Protein AF-0000000079915649 (afdb_homodimer)

Sequence (140 aa):
MTAKLEPRKGPTKVPLNTRVLASTEARLNWLVNDRQSTVTNVVDVALQEFFDRYRVPPADLDGRIAEQESMTAKLEPRKGPTKVPLNTRVLASTEARLNWLVNDRQSTVTNVVDVALQEFFDRYRVPPADLDGRIAEQES

Solvent-accessible surface area (backbone atoms only — not comparable to full-atom values): 7882 Å² total; per-residue (Å²): 132,78,74,67,73,59,72,70,71,57,77,40,70,35,80,40,80,44,45,30,42,27,20,56,52,33,35,49,51,47,46,22,65,71,70,70,52,43,68,41,56,50,54,44,51,20,45,50,54,41,32,62,72,67,68,52,56,64,36,39,60,82,23,47,62,55,68,72,76,124,129,78,71,69,74,60,75,71,70,57,76,40,70,34,79,42,79,45,47,31,42,29,20,55,52,32,37,49,51,47,47,23,66,71,68,71,54,44,68,39,57,50,53,42,51,22,46,51,54,41,32,61,73,67,67,52,55,62,37,39,60,82,23,47,64,54,69,72,75,124

Organism: NCBI:txid1990687

Nearest PDB structures (foldseek):
  5x3t-assembly1_G  TM=6.948E-01  e=5.398E+00  Mycobacterium tuberculosis H37Rv
  7vp2-assembly1_B  TM=6.568E-01  e=9.592E+00  Arabidopsis thaliana
  5x3t-assembly1_G  TM=6.953E-01  e=5.398E+00  Mycobacterium tuberculosis H37Rv
  7vp2-assembly1_B  TM=6.564E-01  e=9.592E+00  Arabidopsis thaliana

pLDDT: mean 83.12, std 18.18, range [35.91, 96.69]

Radius of gyration: 18.25 Å; Cα contacts (8 Å, |Δi|>4): 203; chains: 2; bounding box: 34×74×40 Å

Structure (mmCIF, N/CA/C/O backbone):
data_AF-0000000079915649-model_v1
#
loop_
_entity.id
_entity.type
_entity.pdbx_description
1 polymer 'CopG family transcriptional regulator'
#
loop_
_atom_site.group_PDB
_atom_site.id
_atom_site.type_symbol
_atom_site.label_atom_id
_atom_site.label_alt_id
_atom_site.label_comp_id
_atom_site.label_asym_id
_atom_site.label_entity_id
_atom_site.label_seq_id
_atom_site.pdbx_PDB_ins_code
_atom_site.Cartn_x
_atom_site.Cartn_y
_atom_site.Cartn_z
_atom_site.occupancy
_atom_site.B_iso_or_equiv
_atom_site.auth_seq_id
_atom_site.auth_comp_id
_atom_site.auth_asym_id
_atom_site.auth_atom_id
_atom_site.pdbx_PDB_model_num
ATOM 1 N N . MET A 1 1 ? 16.984 35.656 18.891 1 37.09 1 MET A N 1
ATOM 2 C CA . MET A 1 1 ? 15.891 34.719 19.125 1 37.09 1 MET A CA 1
ATOM 3 C C . MET A 1 1 ? 16.062 33.469 18.281 1 37.09 1 MET A C 1
ATOM 5 O O . MET A 1 1 ? 16.062 33.531 17.062 1 37.09 1 MET A O 1
ATOM 9 N N . THR A 1 2 ? 17.062 32.688 18.641 1 42.59 2 THR A N 1
ATOM 10 C CA . THR A 1 2 ? 17.469 31.484 17.953 1 42.59 2 THR A CA 1
ATOM 11 C C . THR A 1 2 ? 16.297 30.547 17.75 1 42.59 2 THR A C 1
ATOM 13 O O . THR A 1 2 ? 15.648 30.109 18.719 1 42.59 2 THR A O 1
ATOM 16 N N . ALA A 1 3 ? 15.414 30.938 16.922 1 46.34 3 ALA A N 1
ATOM 17 C CA . ALA A 1 3 ? 14.352 30 16.594 1 46.34 3 ALA A CA 1
ATOM 18 C C . ALA A 1 3 ? 14.859 28.562 16.594 1 46.34 3 ALA A C 1
ATOM 20 O O . ALA A 1 3 ? 15.891 28.266 16 1 46.34 3 ALA A O 1
ATOM 21 N N . LYS A 1 4 ? 14.992 28 17.781 1 45.12 4 LYS A N 1
ATOM 22 C CA . LYS A 1 4 ? 15.281 26.578 17.984 1 45.12 4 LYS A CA 1
ATOM 23 C C . LYS A 1 4 ? 14.727 25.734 16.844 1 45.12 4 LYS A C 1
ATOM 25 O O . LYS A 1 4 ? 13.539 25.812 16.531 1 45.12 4 LYS A O 1
ATOM 30 N N . LEU A 1 5 ? 15.492 25.656 15.875 1 48.84 5 LEU A N 1
ATOM 31 C CA . LEU A 1 5 ? 15.227 24.719 14.797 1 48.84 5 LEU A CA 1
ATOM 32 C C . LEU A 1 5 ? 14.555 23.453 15.344 1 48.84 5 LEU A C 1
ATOM 34 O O . LEU A 1 5 ? 15.141 22.734 16.156 1 48.84 5 LEU A O 1
ATOM 38 N N . GLU A 1 6 ? 13.398 23.672 16.031 1 47.22 6 GLU A N 1
ATOM 39 C CA . GLU A 1 6 ? 12.68 22.469 16.406 1 47.22 6 GLU A CA 1
ATOM 40 C C . GLU A 1 6 ? 13 21.297 15.477 1 47.22 6 GLU A C 1
ATOM 42 O O . GLU A 1 6 ? 13.125 21.484 14.266 1 47.22 6 GLU A O 1
ATOM 47 N N . PRO A 1 7 ? 13.766 20.453 15.953 1 48.59 7 PRO A N 1
ATOM 48 C CA . PRO A 1 7 ? 14.023 19.25 15.148 1 48.59 7 PRO A CA 1
ATOM 49 C C . PRO A 1 7 ? 12.875 18.922 14.203 1 48.59 7 PRO A C 1
ATOM 51 O O . PRO A 1 7 ? 11.719 18.859 14.625 1 48.59 7 PRO A O 1
ATOM 54 N N . ARG A 1 8 ? 12.789 19.641 13.055 1 52.78 8 ARG A N 1
ATOM 55 C CA . ARG A 1 8 ? 11.859 19.219 12.008 1 52.78 8 ARG A CA 1
ATOM 56 C C . ARG A 1 8 ? 11.586 17.734 12.086 1 52.78 8 ARG A C 1
ATOM 58 O O . ARG A 1 8 ? 12.516 16.922 12.039 1 52.78 8 ARG A O 1
ATOM 65 N N . LYS A 1 9 ? 10.844 17.359 13.125 1 56.78 9 LYS A N 1
ATOM 66 C CA . LYS A 1 9 ? 10.508 15.945 13.266 1 56.78 9 LYS A CA 1
ATOM 67 C C . LYS A 1 9 ? 10.383 15.266 11.898 1 56.78 9 LYS A C 1
ATOM 69 O O . LYS A 1 9 ? 9.703 15.773 11.008 1 56.78 9 LYS A O 1
ATOM 74 N N . GLY A 1 10 ? 11.508 14.93 11.438 1 59.19 10 GLY A N 1
ATOM 75 C CA . GLY A 1 10 ? 11.516 14.172 10.195 1 59.19 10 GLY A CA 1
ATOM 76 C C . GLY A 1 10 ? 10.289 13.289 10.023 1 59.19 10 GLY A C 1
ATOM 77 O O . GLY A 1 10 ? 9.406 13.273 10.883 1 59.19 10 GLY A O 1
ATOM 78 N N . PRO A 1 11 ? 10.07 12.906 8.906 1 67.31 11 PRO A N 1
ATOM 79 C CA . PRO A 1 11 ? 8.914 12.047 8.641 1 67.31 11 PRO A CA 1
ATOM 80 C C . PRO A 1 11 ? 8.828 10.867 9.609 1 67.31 11 PRO A C 1
ATOM 82 O O . PRO A 1 11 ? 9.812 10.156 9.805 1 67.31 11 PRO A O 1
ATOM 85 N N . THR A 1 12 ? 7.895 11.008 10.531 1 84.31 12 THR A N 1
ATOM 86 C CA . THR A 1 12 ? 7.617 9.922 11.461 1 84.31 12 THR A CA 1
ATOM 87 C C . THR A 1 12 ? 7.039 8.719 10.734 1 84.31 12 THR A C 1
ATOM 89 O O . THR A 1 12 ? 6.152 8.867 9.891 1 84.31 12 THR A O 1
ATOM 92 N N . LYS A 1 13 ? 7.742 7.613 10.898 1 89.75 13 LYS A N 1
ATOM 93 C CA . LYS A 1 13 ? 7.211 6.379 10.328 1 89.75 13 LYS A CA 1
ATOM 94 C C . LYS A 1 13 ? 6.312 5.66 11.336 1 89.75 13 LYS A C 1
ATOM 96 O O . LYS A 1 13 ? 6.617 5.613 12.523 1 89.75 13 LYS A O 1
ATOM 101 N N . VAL A 1 14 ? 5.156 5.277 10.852 1 93.25 14 VAL A N 1
ATOM 102 C CA . VAL A 1 14 ? 4.188 4.566 11.688 1 93.25 14 VAL A CA 1
ATOM 103 C C . VAL A 1 14 ? 3.984 3.152 11.141 1 93.25 14 VAL A C 1
ATOM 105 O O . VAL A 1 14 ? 4.066 2.926 9.93 1 93.25 14 VAL A O 1
ATOM 108 N N . PRO A 1 15 ? 3.809 2.301 12.133 1 94.56 15 PRO A N 1
ATOM 109 C CA . PRO A 1 15 ? 3.586 0.918 11.695 1 94.56 15 PRO A CA 1
ATOM 110 C C . PRO A 1 15 ? 2.256 0.734 10.969 1 94.56 15 PRO A C 1
ATOM 112 O O . PRO A 1 15 ? 1.237 1.29 11.391 1 94.56 15 PRO A O 1
ATOM 115 N N . LEU A 1 16 ? 2.25 0.08 9.844 1 94.31 16 LEU A N 1
ATOM 116 C CA . LEU A 1 16 ? 1.049 -0.256 9.086 1 94.31 16 LEU A CA 1
ATOM 117 C C . LEU A 1 16 ? 0.794 -1.759 9.109 1 94.31 16 LEU A C 1
ATOM 119 O O . LEU A 1 16 ? 1.536 -2.527 8.492 1 94.31 16 LEU A O 1
ATOM 123 N N . ASN A 1 17 ? -0.19 -2.18 9.898 1 94.44 17 ASN A N 1
ATOM 124 C CA . ASN A 1 17 ? -0.568 -3.584 10.016 1 94.44 17 ASN A CA 1
ATOM 125 C C . ASN A 1 17 ? -1.891 -3.871 9.312 1 94.44 17 ASN A C 1
ATOM 127 O O . ASN A 1 17 ? -2.951 -3.449 9.773 1 94.44 17 ASN A O 1
ATOM 131 N N . THR A 1 18 ? -1.785 -4.48 8.203 1 95.06 18 THR A N 1
ATOM 132 C CA . THR A 1 18 ? -2.977 -4.816 7.434 1 95.06 18 THR A CA 1
ATOM 133 C C . THR A 1 18 ? -2.85 -6.207 6.82 1 95.06 18 THR A C 1
ATOM 135 O O . THR A 1 18 ? -1.997 -7 7.23 1 95.06 18 THR A O 1
ATOM 138 N N . ARG A 1 19 ? -3.895 -6.609 6.023 1 95.06 19 ARG A N 1
ATOM 139 C CA . ARG A 1 19 ? -3.859 -7.875 5.297 1 95.06 19 ARG A CA 1
ATOM 140 C C . ARG A 1 19 ? -4.031 -7.652 3.799 1 95.06 19 ARG A C 1
ATOM 142 O O . ARG A 1 19 ? -4.711 -6.715 3.379 1 95.06 19 ARG A O 1
ATOM 149 N N . VAL A 1 20 ? -3.242 -8.43 3.148 1 94.38 20 VAL A N 1
ATOM 150 C CA . VAL A 1 20 ? -3.34 -8.352 1.694 1 94.38 20 VAL A CA 1
ATOM 151 C C . VAL A 1 20 ? -3.434 -9.758 1.108 1 94.38 20 VAL A C 1
ATOM 153 O O . VAL A 1 20 ? -3.207 -10.75 1.812 1 94.38 20 VAL A O 1
ATOM 156 N N . LEU A 1 21 ? -3.824 -9.828 -0.164 1 93.69 21 LEU A N 1
ATOM 157 C CA . LEU A 1 21 ? -3.859 -11.125 -0.829 1 93.69 21 LEU A CA 1
ATOM 158 C C . LEU A 1 21 ? -2.459 -11.727 -0.932 1 93.69 21 LEU A C 1
ATOM 160 O O . LEU A 1 21 ? -1.478 -10.992 -1.074 1 93.69 21 LEU A O 1
ATOM 164 N N . ALA A 1 22 ? -2.41 -13.055 -0.822 1 93 22 ALA A N 1
ATOM 165 C CA . ALA A 1 22 ? -1.131 -13.75 -0.953 1 93 22 ALA A CA 1
ATOM 166 C C . ALA A 1 22 ? -0.461 -13.414 -2.283 1 93 22 ALA A C 1
ATOM 168 O O . ALA A 1 22 ? 0.764 -13.281 -2.352 1 93 22 ALA A O 1
ATOM 169 N N . SER A 1 23 ? -1.269 -13.25 -3.268 1 91.94 23 SER A N 1
ATOM 170 C CA . SER A 1 23 ? -0.766 -12.906 -4.594 1 91.94 23 SER A CA 1
ATOM 171 C C . SER A 1 23 ? -0.128 -11.523 -4.605 1 91.94 23 SER A C 1
ATOM 173 O O . SER A 1 23 ? 0.899 -11.312 -5.25 1 91.94 23 SER A O 1
ATOM 175 N N . THR A 1 24 ? -0.755 -10.578 -3.857 1 94.44 24 THR A N 1
ATOM 176 C CA . THR A 1 24 ? -0.248 -9.211 -3.779 1 94.44 24 THR A CA 1
ATOM 177 C C . THR A 1 24 ? 1.103 -9.172 -3.068 1 94.44 24 THR A C 1
ATOM 179 O O . THR A 1 24 ? 2.029 -8.5 -3.52 1 94.44 24 THR A O 1
ATOM 182 N N . GLU A 1 25 ? 1.154 -9.883 -2.002 1 94.44 25 GLU A N 1
ATOM 183 C CA . GLU A 1 25 ? 2.406 -9.93 -1.253 1 94.44 25 GLU A CA 1
ATOM 184 C C . GLU A 1 25 ? 3.525 -10.547 -2.092 1 94.44 25 GLU A C 1
ATOM 186 O O . GLU A 1 25 ? 4.668 -10.078 -2.049 1 94.44 25 GLU A O 1
ATOM 191 N N . ALA A 1 26 ? 3.191 -11.523 -2.84 1 93.62 26 ALA A N 1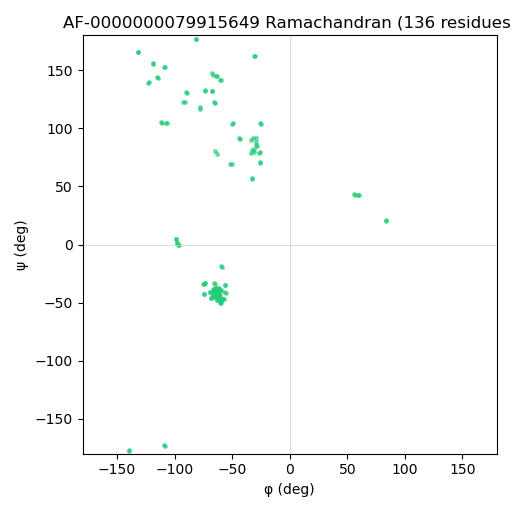
ATOM 192 C CA . ALA A 1 26 ? 4.176 -12.188 -3.689 1 93.62 26 ALA A CA 1
ATOM 193 C C . ALA A 1 26 ? 4.727 -11.227 -4.742 1 93.62 26 ALA A C 1
ATOM 195 O O . ALA A 1 26 ? 5.938 -11.18 -4.969 1 93.62 26 ALA A O 1
ATOM 196 N N . ARG A 1 27 ? 3.828 -10.5 -5.316 1 95.75 27 ARG A N 1
ATOM 197 C CA . ARG A 1 27 ? 4.23 -9.531 -6.332 1 95.75 27 ARG A CA 1
ATOM 198 C C . ARG A 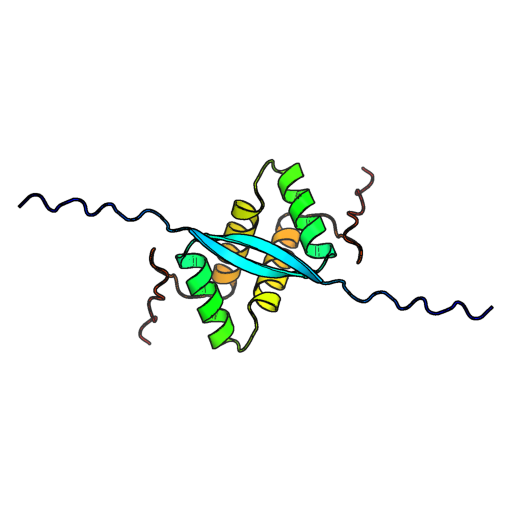1 27 ? 5.074 -8.422 -5.719 1 95.75 27 ARG A C 1
ATOM 200 O O . ARG A 1 27 ? 6.008 -7.922 -6.352 1 95.75 27 ARG A O 1
ATOM 207 N N . LEU A 1 28 ? 4.664 -8.062 -4.551 1 95.12 28 LEU A N 1
ATOM 208 C CA . LEU A 1 28 ? 5.414 -7.055 -3.811 1 95.12 28 LEU A CA 1
ATOM 209 C C . LEU A 1 28 ? 6.848 -7.516 -3.564 1 95.12 28 LEU A C 1
ATOM 211 O O . LEU A 1 28 ? 7.797 -6.777 -3.844 1 95.12 28 LEU A O 1
ATOM 215 N N . ASN A 1 29 ? 6.992 -8.703 -3.1 1 93.81 29 ASN A N 1
ATOM 216 C CA . ASN A 1 29 ? 8.305 -9.266 -2.818 1 93.81 29 ASN A CA 1
ATOM 217 C C . ASN A 1 29 ? 9.141 -9.414 -4.09 1 93.81 29 ASN A C 1
ATOM 219 O O . ASN A 1 29 ? 10.344 -9.164 -4.082 1 93.81 29 ASN A O 1
ATOM 223 N N . TRP A 1 30 ? 8.469 -9.766 -5.078 1 94.06 30 TRP A N 1
ATOM 224 C CA . TRP A 1 30 ? 9.148 -9.875 -6.367 1 94.06 30 TRP A CA 1
ATOM 225 C C . TRP A 1 30 ? 9.75 -8.539 -6.781 1 94.06 30 TRP A C 1
ATOM 227 O O . TRP A 1 30 ? 10.914 -8.469 -7.18 1 94.06 30 TRP A O 1
ATOM 237 N N . LEU A 1 31 ? 8.906 -7.59 -6.703 1 94.56 31 LEU A N 1
ATOM 238 C CA . LEU A 1 31 ? 9.32 -6.254 -7.109 1 94.56 31 LEU A CA 1
ATOM 239 C C . LEU A 1 31 ? 10.477 -5.762 -6.246 1 94.56 31 LEU A C 1
ATOM 241 O O . LEU A 1 31 ? 11.438 -5.176 -6.758 1 94.56 31 LEU A O 1
ATOM 245 N N . VAL A 1 32 ? 10.391 -5.988 -4.961 1 94.12 32 VAL A N 1
ATOM 246 C CA . VAL A 1 32 ? 11.414 -5.555 -4.016 1 94.12 32 VAL A CA 1
ATOM 247 C C . VAL A 1 32 ? 12.75 -6.219 -4.359 1 94.12 32 VAL A C 1
ATOM 249 O O . VAL A 1 32 ? 13.805 -5.586 -4.281 1 94.12 32 VAL A O 1
ATOM 252 N N . ASN A 1 33 ? 12.648 -7.477 -4.75 1 93.12 33 ASN A N 1
ATOM 253 C CA . ASN A 1 33 ? 13.852 -8.219 -5.105 1 93.12 33 ASN A CA 1
ATOM 254 C C . ASN A 1 33 ? 14.391 -7.797 -6.469 1 93.12 33 ASN A C 1
ATOM 256 O O . ASN A 1 33 ? 15.609 -7.738 -6.672 1 93.12 33 ASN A O 1
ATOM 260 N N . ASP A 1 34 ? 13.453 -7.473 -7.324 1 90.5 34 ASP A N 1
ATOM 261 C CA . ASP A 1 34 ? 13.828 -7.098 -8.688 1 90.5 34 ASP A CA 1
ATOM 262 C C . ASP A 1 34 ? 14.438 -5.699 -8.719 1 90.5 34 ASP A C 1
ATOM 264 O O . ASP A 1 34 ? 15.445 -5.477 -9.398 1 90.5 34 ASP A O 1
ATOM 268 N N . ARG A 1 35 ? 13.875 -4.762 -8.008 1 90.44 35 ARG A N 1
ATOM 269 C CA . ARG A 1 35 ? 14.297 -3.365 -8.023 1 90.44 35 ARG A CA 1
ATOM 270 C C . ARG A 1 35 ? 15.25 -3.064 -6.871 1 90.44 35 ARG A C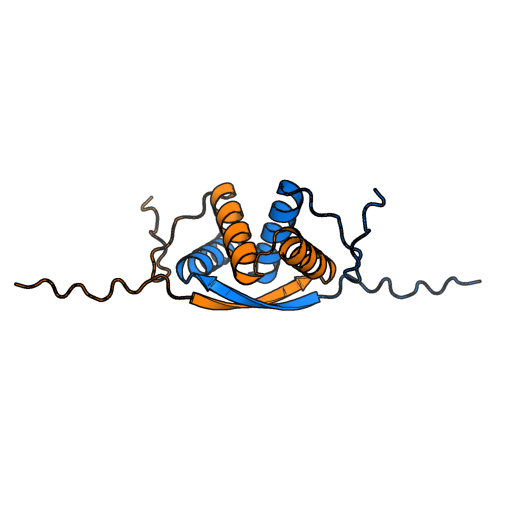 1
ATOM 272 O O . ARG A 1 35 ? 15.695 -1.928 -6.711 1 90.44 35 ARG A O 1
ATOM 279 N N . GLN A 1 36 ? 15.547 -4.047 -6.055 1 90.44 36 GLN A N 1
ATOM 280 C CA . GLN A 1 36 ? 16.406 -3.861 -4.891 1 90.44 36 GLN A CA 1
ATOM 281 C C . GLN A 1 36 ? 15.867 -2.762 -3.98 1 90.44 36 GLN A C 1
ATOM 283 O O . GLN A 1 36 ? 16.609 -1.847 -3.602 1 90.44 36 GLN A O 1
ATOM 288 N N . SER A 1 37 ? 14.641 -2.824 -3.816 1 94.31 37 SER A N 1
ATOM 289 C CA . SER A 1 37 ? 13.953 -1.882 -2.939 1 94.31 37 SER A CA 1
ATOM 290 C C . SER A 1 37 ? 13.484 -2.561 -1.658 1 94.31 37 SER A C 1
ATOM 292 O O . SER A 1 37 ? 13.922 -3.666 -1.338 1 94.31 37 SER A O 1
ATOM 294 N N . THR A 1 38 ? 12.734 -1.864 -0.843 1 95.12 38 THR A N 1
ATOM 295 C CA . THR A 1 38 ? 12.188 -2.441 0.379 1 95.12 38 THR A CA 1
ATOM 296 C C . THR A 1 38 ? 10.664 -2.416 0.35 1 95.12 38 THR A C 1
ATOM 298 O O . THR A 1 38 ? 10.062 -1.607 -0.362 1 95.12 38 THR A O 1
ATOM 301 N N . VAL A 1 39 ? 10.094 -3.285 1.065 1 94.75 39 VAL A N 1
ATOM 302 C CA . VAL A 1 39 ? 8.641 -3.355 1.172 1 94.75 39 VAL A CA 1
ATOM 303 C C . VAL A 1 39 ? 8.094 -2.008 1.629 1 94.75 39 VAL A C 1
ATOM 305 O O . VAL A 1 39 ? 7.117 -1.502 1.061 1 94.75 39 VAL A O 1
ATOM 308 N N . THR A 1 40 ? 8.828 -1.477 2.58 1 95.19 40 THR A N 1
ATOM 309 C CA . THR A 1 40 ? 8.43 -0.195 3.148 1 95.19 40 THR A CA 1
ATOM 310 C C . THR A 1 40 ? 8.414 0.892 2.076 1 95.19 40 THR A C 1
ATOM 312 O O . THR A 1 40 ? 7.457 1.662 1.978 1 95.19 40 THR A O 1
ATOM 315 N N . ASN A 1 41 ? 9.406 0.954 1.226 1 94.19 41 ASN A N 1
ATOM 316 C CA . ASN A 1 41 ? 9.508 1.955 0.169 1 94.19 41 ASN A CA 1
ATOM 317 C C . ASN A 1 41 ? 8.453 1.736 -0.913 1 94.19 41 ASN A C 1
ATOM 319 O O . ASN A 1 41 ? 7.793 2.686 -1.347 1 94.19 41 ASN A O 1
ATOM 323 N N . VAL A 1 42 ? 8.25 0.495 -1.254 1 95.12 42 VAL A N 1
ATOM 324 C CA . VAL A 1 42 ? 7.309 0.172 -2.324 1 95.12 42 VAL A CA 1
ATOM 325 C C . VAL A 1 42 ? 5.883 0.491 -1.877 1 95.12 42 VAL A C 1
ATOM 327 O O . VAL A 1 42 ? 5.117 1.107 -2.619 1 95.12 42 VAL A O 1
ATOM 330 N N . VAL A 1 43 ? 5.551 0.078 -0.664 1 95.69 43 VAL A N 1
ATOM 331 C CA . VAL A 1 43 ? 4.211 0.319 -0.135 1 95.69 43 VAL A CA 1
ATOM 332 C C . VAL A 1 43 ? 3.955 1.821 -0.04 1 95.69 43 VAL A C 1
ATOM 334 O O . VAL A 1 43 ? 2.896 2.305 -0.451 1 95.69 43 VAL A O 1
ATOM 337 N N . ASP A 1 44 ? 4.945 2.547 0.4 1 93.88 44 ASP A N 1
ATOM 338 C CA . ASP A 1 44 ? 4.82 3.994 0.55 1 93.88 44 ASP A CA 1
ATOM 339 C C . ASP A 1 44 ? 4.574 4.668 -0.798 1 93.88 44 ASP A C 1
ATOM 341 O O . ASP A 1 44 ? 3.664 5.488 -0.932 1 93.88 44 ASP A O 1
ATOM 345 N N . VAL A 1 45 ? 5.359 4.312 -1.792 1 93.94 45 VAL A N 1
ATOM 346 C CA . VAL A 1 45 ? 5.246 4.902 -3.121 1 93.94 45 VAL A CA 1
ATOM 347 C C . VAL A 1 45 ? 3.914 4.496 -3.752 1 93.94 45 VAL A C 1
ATOM 349 O O . VAL A 1 45 ? 3.234 5.32 -4.367 1 93.94 45 VAL A O 1
ATOM 352 N N . ALA A 1 46 ? 3.602 3.26 -3.592 1 96.69 46 ALA A N 1
ATOM 353 C CA . ALA A 1 46 ? 2.352 2.748 -4.148 1 96.69 46 ALA A CA 1
ATOM 354 C C . ALA A 1 46 ? 1.153 3.525 -3.615 1 96.69 46 ALA A C 1
ATOM 356 O O . ALA A 1 46 ? 0.273 3.924 -4.383 1 96.69 46 ALA A O 1
ATOM 357 N N . LEU A 1 47 ? 1.107 3.752 -2.287 1 96.38 47 LEU A N 1
ATOM 358 C CA . LEU A 1 47 ? 0.012 4.477 -1.654 1 96.38 47 LEU A CA 1
ATOM 359 C C . LEU A 1 47 ? -0.003 5.938 -2.102 1 96.38 47 LEU A C 1
ATOM 361 O O . LEU A 1 47 ? -1.066 6.492 -2.383 1 96.38 47 LEU A O 1
ATOM 365 N N . GLN A 1 48 ? 1.189 6.523 -2.219 1 94.62 48 GLN A N 1
ATOM 366 C CA . GLN A 1 48 ? 1.289 7.918 -2.646 1 94.62 48 GLN A CA 1
ATOM 367 C C . GLN A 1 48 ? 0.734 8.102 -4.059 1 94.62 48 GLN A C 1
ATOM 369 O O . GLN A 1 48 ? -0.025 9.039 -4.312 1 94.62 48 GLN A O 1
ATOM 374 N N . GLU A 1 49 ? 1.1 7.238 -4.914 1 94.75 49 GLU A N 1
ATOM 375 C CA . GLU A 1 49 ? 0.606 7.309 -6.289 1 94.75 49 GLU A CA 1
ATOM 376 C C . GLU A 1 49 ? -0.906 7.109 -6.34 1 94.75 49 GLU A C 1
ATOM 378 O O . GLU A 1 49 ? -1.595 7.758 -7.133 1 94.75 49 GLU A O 1
ATOM 383 N N . PHE A 1 50 ? -1.297 6.16 -5.52 1 94.56 50 PHE A N 1
ATOM 384 C CA . PHE A 1 50 ? -2.727 5.883 -5.438 1 94.56 50 PHE A CA 1
ATOM 385 C C . PHE A 1 50 ? -3.492 7.121 -4.988 1 94.56 50 PHE A C 1
ATOM 387 O O . PHE A 1 50 ? -4.52 7.469 -5.574 1 94.56 50 PHE A O 1
ATOM 394 N N . PHE A 1 51 ? -3.014 7.816 -3.932 1 95.25 51 PHE A N 1
ATOM 395 C CA . PHE A 1 51 ? -3.648 9.016 -3.406 1 95.25 51 PHE A CA 1
ATOM 396 C C . PHE A 1 51 ? -3.688 10.117 -4.461 1 95.25 51 PHE A C 1
ATOM 398 O O . PHE A 1 51 ? -4.664 10.859 -4.551 1 95.25 51 PHE A O 1
ATOM 405 N N . ASP A 1 52 ? -2.586 10.164 -5.23 1 92.44 52 ASP A N 1
ATOM 406 C CA . ASP A 1 52 ? -2.508 11.172 -6.285 1 92.44 52 ASP A CA 1
ATOM 407 C C . ASP A 1 52 ? -3.559 10.914 -7.363 1 92.44 52 ASP A C 1
ATOM 409 O O . ASP A 1 52 ? -4.145 11.859 -7.898 1 92.44 52 ASP A O 1
ATOM 413 N N . ARG A 1 53 ? -3.846 9.703 -7.582 1 91.12 53 ARG A N 1
ATOM 414 C CA . ARG A 1 53 ? -4.824 9.328 -8.594 1 91.12 53 ARG A CA 1
ATOM 415 C C . ARG A 1 53 ? -6.242 9.633 -8.125 1 91.12 53 ARG A C 1
ATOM 417 O O . ARG A 1 53 ? -7.102 10.023 -8.922 1 91.12 53 ARG A O 1
ATOM 424 N N . TYR A 1 54 ? -6.406 9.5 -6.867 1 91.5 54 TYR A N 1
ATOM 425 C CA . TYR A 1 54 ? -7.742 9.695 -6.316 1 91.5 54 TYR A CA 1
ATOM 426 C C . TYR A 1 54 ? -7.891 11.094 -5.727 1 91.5 54 TYR A C 1
ATOM 428 O O . TYR A 1 54 ? -8.898 11.391 -5.078 1 91.5 54 TYR A O 1
ATOM 436 N N . ARG A 1 55 ? -6.953 11.977 -5.832 1 90.56 55 ARG A N 1
ATOM 437 C CA . ARG A 1 55 ? -6.98 13.367 -5.391 1 90.56 55 ARG A CA 1
ATOM 438 C C . ARG A 1 55 ? -7.219 13.461 -3.887 1 90.56 55 ARG A C 1
ATOM 440 O O . ARG A 1 55 ? -8.031 14.266 -3.432 1 90.56 55 ARG A O 1
ATOM 447 N N . VAL A 1 56 ? -6.488 12.531 -3.178 1 93.62 56 VAL A N 1
ATOM 448 C CA . VAL A 1 56 ? -6.539 12.578 -1.72 1 93.62 56 VAL A CA 1
ATOM 449 C C . VAL A 1 56 ? -5.738 13.773 -1.211 1 93.62 56 VAL A C 1
ATOM 451 O O . VAL A 1 56 ? -4.605 13.992 -1.64 1 93.62 56 VAL A O 1
ATOM 454 N N . PRO A 1 57 ? -6.316 14.508 -0.314 1 92.56 57 PRO A N 1
ATOM 455 C CA . PRO A 1 57 ? -5.609 15.672 0.223 1 92.56 57 PRO A CA 1
ATOM 456 C C . PRO A 1 57 ? -4.301 15.297 0.916 1 92.56 57 PRO A C 1
ATOM 458 O O . PRO A 1 57 ? -4.211 14.25 1.554 1 92.56 57 PRO A O 1
ATOM 461 N N . PRO A 1 58 ? -3.33 16.141 0.705 1 89.69 58 PRO A N 1
ATOM 462 C CA . PRO A 1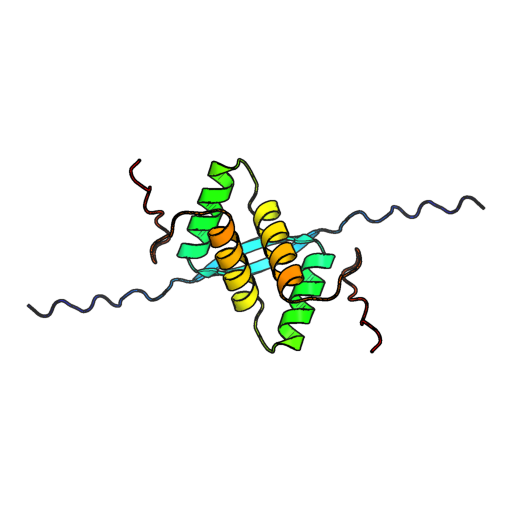 58 ? -2.051 15.875 1.367 1 89.69 58 PRO A CA 1
ATOM 463 C C . PRO A 1 58 ? -2.133 16.016 2.887 1 89.69 58 PRO A C 1
ATOM 465 O O . PRO A 1 58 ? -2.988 16.734 3.398 1 89.69 58 PRO A O 1
ATOM 468 N N . ALA A 1 59 ? -1.288 15.141 3.465 1 90.94 59 ALA A N 1
ATOM 469 C CA . ALA A 1 59 ? -1.192 15.219 4.922 1 90.94 59 ALA A CA 1
ATOM 470 C C . ALA A 1 59 ? 0.153 15.797 5.352 1 90.94 59 ALA A C 1
ATOM 472 O O . ALA A 1 59 ? 1.142 15.695 4.621 1 90.94 59 ALA A O 1
ATOM 473 N N . ASP A 1 60 ? 0.193 16.422 6.504 1 87.75 60 ASP A N 1
ATOM 474 C CA . ASP A 1 60 ? 1.445 16.969 7.027 1 87.75 60 ASP A CA 1
ATOM 475 C C . ASP A 1 60 ? 2.271 15.867 7.703 1 87.75 60 ASP A C 1
ATOM 477 O O . ASP A 1 60 ? 1.845 14.711 7.773 1 87.75 60 ASP A O 1
ATOM 481 N N . LEU A 1 61 ? 3.4 16.219 8.133 1 82.88 61 LEU A N 1
ATOM 482 C CA . LEU A 1 61 ? 4.34 15.258 8.711 1 82.88 61 LEU A CA 1
ATOM 483 C C . LEU A 1 61 ? 3.729 14.547 9.914 1 82.88 61 LEU A C 1
ATOM 485 O O . LEU A 1 61 ? 4.129 13.43 10.25 1 82.88 61 LEU A O 1
ATOM 489 N N . ASP A 1 62 ? 2.725 15.195 10.398 1 82.06 62 ASP A N 1
ATOM 490 C CA . ASP A 1 62 ? 2.084 14.633 11.586 1 82.06 62 ASP A CA 1
ATOM 491 C C . ASP A 1 62 ? 0.841 13.828 11.211 1 82.06 62 ASP A C 1
ATOM 493 O O . ASP A 1 62 ? 0.168 13.273 12.078 1 82.06 62 ASP A O 1
ATOM 497 N N . GLY A 1 63 ? 0.653 13.797 9.938 1 83.12 63 GLY A N 1
ATOM 498 C CA . GLY A 1 63 ? -0.505 13.039 9.484 1 83.12 63 GLY A CA 1
ATOM 499 C C . GLY A 1 63 ? -1.794 13.844 9.539 1 83.12 63 GLY A C 1
ATOM 500 O O . GLY A 1 63 ? -2.873 13.273 9.727 1 83.12 63 GLY A O 1
ATOM 501 N N . ARG A 1 64 ? -1.658 15.109 9.562 1 86 64 ARG A N 1
ATOM 502 C CA . ARG A 1 64 ? -2.85 15.945 9.562 1 86 64 ARG A CA 1
ATOM 503 C C . ARG A 1 64 ? -3.26 16.312 8.133 1 86 64 ARG A C 1
ATOM 505 O O . ARG A 1 64 ? -2.426 16.75 7.336 1 86 64 ARG A O 1
ATOM 512 N N . ILE A 1 65 ? -4.594 15.906 7.824 1 88.19 65 ILE A N 1
ATOM 513 C CA . ILE A 1 65 ? -5.117 16.188 6.492 1 88.19 65 ILE A CA 1
ATOM 514 C C . ILE A 1 65 ? -5.531 17.656 6.402 1 88.19 65 ILE A C 1
ATOM 516 O O . ILE A 1 65 ? -6.242 18.156 7.273 1 88.19 65 ILE A O 1
ATOM 520 N N . ALA A 1 66 ? -4.863 18.359 5.535 1 72.69 66 ALA A N 1
ATOM 521 C CA . ALA A 1 66 ? -5.301 19.734 5.324 1 72.69 66 ALA A CA 1
ATOM 522 C C . ALA A 1 66 ? -6.715 19.781 4.758 1 72.69 66 ALA A C 1
ATOM 524 O O . ALA A 1 66 ? -7.023 19.078 3.789 1 72.69 66 ALA A O 1
ATOM 525 N N . GLU A 1 67 ? -7.738 19.578 5.637 1 60.69 67 GLU A N 1
ATOM 526 C CA . GLU A 1 67 ? -9.102 19.734 5.141 1 60.69 67 GLU A CA 1
ATOM 527 C C . GLU A 1 67 ? -9.172 20.797 4.051 1 60.69 67 GLU A C 1
ATOM 529 O O . GLU A 1 67 ? -8.602 21.875 4.195 1 60.69 67 GLU A O 1
ATOM 534 N N . GLN A 1 68 ? -9.023 20.375 2.82 1 51.25 68 GLN A N 1
ATOM 535 C CA . GLN A 1 68 ? -9.336 21.438 1.867 1 51.25 68 GLN A CA 1
ATOM 536 C C . GLN A 1 68 ? -10.609 22.188 2.268 1 51.25 68 GLN A C 1
ATOM 538 O O . GLN A 1 68 ? -11.594 21.562 2.676 1 51.25 68 GLN A O 1
ATOM 543 N N . GLU A 1 69 ? -10.43 23.25 3.031 1 44.5 69 GLU A N 1
ATOM 544 C CA . GLU A 1 69 ? -11.531 24.219 3.066 1 44.5 69 GLU A CA 1
ATOM 545 C C . GLU A 1 69 ? -12.312 24.203 1.758 1 44.5 69 GLU A C 1
ATOM 547 O O . GLU A 1 69 ? -11.742 24.391 0.683 1 44.5 69 GLU A O 1
ATOM 552 N N . SER A 1 70 ? -13.367 23.344 1.569 1 35.91 70 SER A N 1
ATOM 553 C CA . SER A 1 70 ? -14.328 23.938 0.646 1 35.91 70 SER A CA 1
ATOM 554 C C . SER A 1 70 ? -14.555 25.406 0.958 1 35.91 70 SER A C 1
ATOM 556 O O . SER A 1 70 ? -14.625 25.797 2.125 1 35.91 70 SER A O 1
ATOM 558 N N . MET B 1 1 ? -15.242 -39.969 -11.25 1 37.5 1 MET B N 1
ATOM 559 C CA . MET B 1 1 ? -14.023 -39.344 -10.711 1 37.5 1 MET B CA 1
ATOM 560 C C . MET B 1 1 ? -14.281 -37.906 -10.273 1 37.5 1 MET B C 1
ATOM 562 O O . MET B 1 1 ? -14.555 -37.062 -11.109 1 37.5 1 MET B O 1
ATOM 566 N N . THR B 1 2 ? -15.117 -37.781 -9.305 1 43.47 2 THR B N 1
ATOM 567 C CA . THR B 1 2 ? -15.578 -36.5 -8.75 1 43.47 2 THR B CA 1
ATOM 568 C C . THR B 1 2 ? -14.398 -35.594 -8.422 1 43.47 2 THR B C 1
ATOM 570 O O . THR B 1 2 ? -13.531 -35.969 -7.625 1 43.47 2 THR B O 1
ATOM 573 N N . ALA B 1 3 ? -13.773 -35.156 -9.43 1 47.41 3 ALA B N 1
ATOM 574 C CA . ALA B 1 3 ? -12.727 -34.156 -9.172 1 47.41 3 ALA B CA 1
ATOM 575 C C . ALA B 1 3 ? -13.07 -33.312 -7.965 1 47.41 3 ALA B C 1
ATOM 577 O O . ALA B 1 3 ? -14.172 -32.75 -7.875 1 47.41 3 ALA B O 1
ATOM 578 N N . LYS B 1 4 ? -12.852 -33.812 -6.781 1 46.03 4 LYS B N 1
ATOM 579 C CA . LYS B 1 4 ? -12.93 -33.062 -5.523 1 46.03 4 LYS B CA 1
ATOM 580 C C . LYS B 1 4 ? -12.602 -31.578 -5.73 1 46.03 4 LYS B C 1
ATOM 582 O O . LYS B 1 4 ? -11.555 -31.25 -6.281 1 46.03 4 LYS B O 1
ATOM 587 N N . LEU B 1 5 ? -13.562 -30.922 -6.094 1 48.88 5 LEU B N 1
ATOM 588 C CA . LEU B 1 5 ? -13.477 -29.469 -6.145 1 48.88 5 LEU B CA 1
ATOM 589 C C . LEU B 1 5 ? -12.562 -28.938 -5.047 1 48.88 5 LEU B C 1
ATOM 591 O O . LEU B 1 5 ? -12.828 -29.141 -3.859 1 48.88 5 LEU B O 1
ATOM 595 N N . GLU B 1 6 ? -11.297 -29.438 -5.078 1 47.47 6 GLU B N 1
ATOM 596 C CA . GLU B 1 6 ? -10.383 -28.828 -4.113 1 47.47 6 GLU B CA 1
ATOM 597 C C . GLU B 1 6 ? -10.82 -27.422 -3.75 1 47.47 6 GLU B C 1
ATOM 599 O O . GLU B 1 6 ? -11.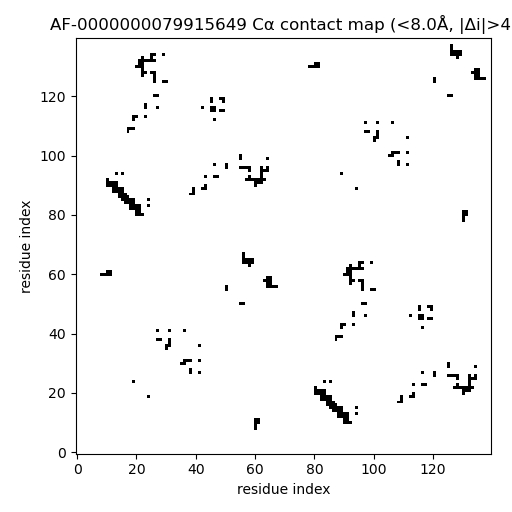266 -26.656 -4.613 1 47.47 6 GLU B O 1
ATOM 604 N N . PRO B 1 7 ? -11.352 -27.297 -2.627 1 48.75 7 PRO B N 1
ATOM 605 C CA . PRO B 1 7 ? -11.688 -25.953 -2.17 1 48.75 7 PRO B CA 1
ATOM 606 C C . PRO B 1 7 ? -10.805 -24.875 -2.803 1 48.75 7 PRO B C 1
ATOM 608 O O . PRO B 1 7 ? -9.578 -25 -2.809 1 48.75 7 PRO B O 1
ATOM 611 N N . ARG B 1 8 ? -11.109 -24.484 -4.055 1 52.84 8 ARG B N 1
ATOM 612 C CA . ARG B 1 8 ? -10.461 -23.312 -4.637 1 52.84 8 ARG B CA 1
ATOM 613 C C . ARG B 1 8 ? -10.016 -22.344 -3.551 1 52.84 8 ARG B C 1
ATOM 615 O O . ARG B 1 8 ? -10.828 -21.891 -2.746 1 52.84 8 ARG B O 1
ATOM 622 N N . LYS B 1 9 ? -9.008 -22.766 -2.828 1 57.12 9 LYS B N 1
ATOM 623 C CA . LYS B 1 9 ? -8.492 -21.922 -1.762 1 57.12 9 LYS B CA 1
ATOM 624 C C . LYS B 1 9 ? -8.633 -20.438 -2.123 1 57.12 9 LYS B C 1
ATOM 626 O O . LYS B 1 9 ? -8.242 -20.031 -3.215 1 57.12 9 LYS B O 1
ATOM 631 N N . GLY B 1 10 ? -9.797 -19.984 -1.906 1 59.53 10 GLY B N 1
ATOM 632 C CA . GLY B 1 10 ? -10.023 -18.562 -2.094 1 59.53 10 GLY B CA 1
ATOM 633 C C . GLY B 1 10 ? -8.789 -17.719 -1.811 1 59.53 10 GLY B C 1
ATOM 634 O O . GLY B 1 10 ? -7.73 -18.25 -1.472 1 59.53 10 GLY B O 1
ATOM 635 N N . PRO B 1 11 ? -8.805 -16.594 -2.262 1 67.56 11 PRO B N 1
ATOM 636 C CA . PRO B 1 11 ? -7.66 -15.711 -2.031 1 67.56 11 PRO B CA 1
ATOM 637 C C . PRO B 1 11 ? -7.238 -15.656 -0.565 1 67.56 11 PRO B C 1
ATOM 639 O O . PRO B 1 11 ? -8.078 -15.438 0.315 1 67.56 11 PRO B O 1
ATOM 642 N N . THR B 1 12 ? -6.148 -16.359 -0.304 1 84.75 12 THR B N 1
ATOM 643 C CA . THR B 1 12 ? -5.562 -16.328 1.032 1 84.75 12 THR B CA 1
ATOM 644 C C . THR B 1 12 ? -5.039 -14.938 1.362 1 84.75 12 THR B C 1
ATOM 646 O O . THR B 1 12 ? -4.387 -14.297 0.532 1 84.75 12 THR B O 1
ATOM 649 N N . LYS B 1 13 ? -5.574 -14.406 2.443 1 90.06 13 LYS B N 1
ATOM 650 C CA . LYS B 1 13 ? -5.059 -13.125 2.91 1 90.06 13 LYS B CA 1
ATOM 651 C C . LYS B 1 13 ? -3.893 -13.32 3.877 1 90.06 13 LYS B C 1
ATOM 653 O O . LYS B 1 13 ? -3.928 -14.211 4.727 1 90.06 13 LYS B O 1
ATOM 658 N N . VAL B 1 14 ? -2.842 -12.602 3.607 1 93.38 14 VAL B N 1
ATOM 659 C CA . VAL B 1 14 ? -1.647 -12.664 4.445 1 93.38 14 VAL B CA 1
ATOM 660 C C . VAL B 1 14 ? -1.427 -11.32 5.133 1 93.38 14 VAL B C 1
ATOM 662 O O . VAL B 1 14 ? -1.748 -10.273 4.57 1 93.38 14 VAL B O 1
ATOM 665 N N . PRO B 1 15 ? -0.958 -11.484 6.355 1 94.62 15 PRO B N 1
ATOM 666 C CA . PRO B 1 15 ? -0.697 -10.242 7.082 1 94.62 15 PRO B CA 1
ATOM 667 C C . PRO B 1 15 ? 0.457 -9.438 6.48 1 94.62 15 PRO B C 1
ATOM 669 O O . PRO B 1 15 ? 1.481 -10.016 6.105 1 94.62 15 PRO B O 1
ATOM 672 N N . LEU B 1 16 ? 0.296 -8.164 6.27 1 94.31 16 LEU B N 1
ATOM 673 C CA . LEU B 1 16 ? 1.331 -7.254 5.793 1 94.31 16 LEU B CA 1
ATOM 674 C C . LEU B 1 16 ? 1.731 -6.266 6.883 1 94.31 16 LEU B C 1
ATOM 676 O O . LEU B 1 16 ? 0.95 -5.383 7.246 1 94.31 16 LEU B O 1
ATOM 680 N N . ASN B 1 17 ? 2.895 -6.477 7.473 1 94.38 17 ASN B N 1
ATOM 681 C CA . ASN B 1 17 ? 3.428 -5.613 8.523 1 94.38 17 ASN B CA 1
ATOM 682 C C . ASN B 1 17 ? 4.59 -4.766 8.016 1 94.38 17 ASN B C 1
ATOM 684 O O . ASN B 1 17 ? 5.676 -5.289 7.75 1 94.38 17 ASN B O 1
ATOM 688 N N . THR B 1 18 ? 4.316 -3.555 7.805 1 95.06 18 THR B N 1
ATOM 689 C CA . THR B 1 18 ? 5.344 -2.635 7.324 1 95.06 18 THR B CA 1
ATOM 690 C C . THR B 1 18 ? 5.23 -1.284 8.023 1 95.06 18 THR B C 1
ATOM 692 O O . THR B 1 18 ? 4.578 -1.169 9.062 1 95.06 18 THR B O 1
ATOM 695 N N . ARG B 1 19 ? 6.113 -0.322 7.59 1 95.06 19 ARG B N 1
ATOM 696 C CA . ARG B 1 19 ? 6.055 1.043 8.102 1 95.06 19 ARG B CA 1
ATOM 697 C C . ARG B 1 19 ? 5.875 2.047 6.973 1 95.06 19 ARG B C 1
ATOM 699 O O . ARG B 1 19 ? 6.359 1.83 5.859 1 95.06 19 ARG B O 1
ATOM 706 N N . VAL B 1 20 ? 5.027 2.963 7.34 1 94.25 20 VAL B N 1
ATOM 707 C CA . VAL B 1 20 ? 4.801 4.02 6.359 1 94.25 20 VAL B CA 1
ATOM 708 C C . VAL B 1 20 ? 4.906 5.383 7.035 1 94.25 20 VAL B C 1
ATOM 710 O O . VAL B 1 20 ? 4.934 5.473 8.266 1 94.25 20 VAL B O 1
ATOM 713 N N . LEU B 1 21 ? 5.02 6.426 6.219 1 93.56 21 LEU B N 1
ATOM 714 C CA . LEU B 1 21 ? 5.031 7.773 6.773 1 93.56 21 LEU B CA 1
ATOM 715 C C . LEU B 1 21 ? 3.709 8.094 7.461 1 93.56 21 LEU B C 1
ATOM 717 O O . LEU B 1 21 ? 2.652 7.633 7.023 1 93.56 21 LEU B O 1
ATOM 721 N N . ALA B 1 22 ? 3.809 8.867 8.539 1 92.88 22 ALA B N 1
ATOM 722 C CA . ALA B 1 22 ? 2.604 9.281 9.25 1 92.88 22 ALA B CA 1
ATOM 723 C C . ALA B 1 22 ? 1.633 10 8.32 1 92.88 22 ALA B C 1
ATOM 725 O O . ALA B 1 22 ? 0.416 9.836 8.438 1 92.88 22 ALA B O 1
ATOM 726 N N . SER B 1 23 ? 2.18 10.719 7.41 1 91.94 23 SER B N 1
ATOM 727 C CA . SER B 1 23 ? 1.372 11.445 6.438 1 91.94 23 SER B CA 1
ATOM 728 C C . SER B 1 23 ? 0.617 10.492 5.52 1 91.94 23 SER B C 1
ATOM 730 O O . SER B 1 23 ? -0.542 10.742 5.176 1 91.94 23 SER B O 1
ATOM 732 N N . THR B 1 24 ? 1.296 9.383 5.125 1 94.38 24 THR B N 1
ATOM 733 C CA . THR B 1 24 ? 0.688 8.383 4.25 1 94.38 24 THR B CA 1
ATOM 734 C C . THR B 1 24 ? -0.474 7.688 4.953 1 94.38 24 THR B C 1
ATOM 736 O O . THR B 1 24 ? -1.537 7.492 4.359 1 94.38 24 THR B O 1
ATOM 739 N N . GLU B 1 25 ? -0.231 7.332 6.16 1 94.5 25 GLU B N 1
ATOM 740 C CA . GLU B 1 25 ? -1.28 6.672 6.93 1 94.5 25 GLU B CA 1
ATOM 741 C C . GLU B 1 25 ? -2.488 7.59 7.109 1 94.5 25 GLU B C 1
ATOM 743 O O . GLU B 1 25 ? -3.633 7.137 7.027 1 94.5 25 GLU B O 1
ATOM 748 N N . ALA B 1 26 ? -2.219 8.812 7.324 1 93.69 26 ALA B N 1
ATOM 749 C CA . ALA B 1 26 ? -3.297 9.781 7.512 1 93.69 26 ALA B CA 1
ATOM 750 C C . ALA B 1 26 ? -4.152 9.891 6.254 1 93.69 26 ALA B C 1
ATOM 752 O O . ALA B 1 26 ? -5.383 9.914 6.332 1 93.69 26 ALA B O 1
ATOM 753 N N . ARG B 1 27 ? -3.479 9.945 5.148 1 95.81 27 ARG B N 1
ATOM 754 C CA . ARG B 1 27 ? -4.188 10.039 3.873 1 95.81 27 ARG B CA 1
ATOM 755 C C . ARG B 1 27 ? -4.98 8.766 3.596 1 95.81 27 ARG B C 1
ATOM 757 O O . ARG B 1 27 ? -6.074 8.82 3.029 1 95.81 27 ARG B O 1
ATOM 764 N N . LEU B 1 28 ? -4.359 7.711 3.971 1 95.12 28 LEU B N 1
ATOM 765 C CA . LEU B 1 28 ? -5.027 6.418 3.83 1 95.12 28 LEU B CA 1
ATOM 766 C C . LEU B 1 28 ? -6.32 6.387 4.641 1 95.12 28 LEU B C 1
ATOM 768 O O . LEU B 1 28 ? -7.375 6.027 4.113 1 95.12 28 LEU B O 1
ATOM 772 N N . ASN B 1 29 ? -6.246 6.789 5.867 1 93.81 29 ASN B N 1
ATOM 773 C CA . ASN B 1 29 ? -7.406 6.805 6.75 1 93.81 29 ASN B CA 1
ATOM 774 C C . ASN B 1 29 ? -8.477 7.773 6.25 1 93.81 29 ASN B C 1
ATOM 776 O O . ASN B 1 29 ? -9.672 7.477 6.324 1 93.81 29 ASN B O 1
ATOM 780 N N . TRP B 1 30 ? -8 8.82 5.742 1 94.06 30 TRP B N 1
ATOM 781 C CA . TRP B 1 30 ? -8.93 9.789 5.172 1 94.06 30 TRP B CA 1
ATOM 782 C C . TRP B 1 30 ? -9.742 9.172 4.039 1 94.06 30 TRP B C 1
ATOM 784 O O . TRP B 1 30 ? -10.961 9.305 3.992 1 94.06 30 TRP B O 1
ATOM 794 N N . LEU B 1 31 ? -9.008 8.578 3.195 1 94.62 31 LEU B N 1
ATOM 795 C CA . LEU B 1 31 ? -9.633 7.977 2.027 1 94.62 31 LEU B CA 1
ATOM 796 C C . LEU B 1 31 ? -10.617 6.887 2.443 1 94.62 31 LEU B C 1
ATOM 798 O O . LEU B 1 31 ? -11.711 6.793 1.888 1 94.62 31 LEU B O 1
ATOM 802 N N . VAL B 1 32 ? -10.211 6.07 3.395 1 94.31 32 VAL B N 1
ATOM 803 C CA . VAL B 1 32 ? -11.047 4.973 3.879 1 94.31 32 VAL B CA 1
ATOM 804 C C . VAL B 1 32 ? -12.352 5.527 4.449 1 94.31 32 VAL B C 1
ATOM 806 O O . VAL B 1 32 ? -13.422 4.945 4.254 1 94.31 32 VAL B O 1
ATOM 809 N N . ASN B 1 33 ? -12.227 6.656 5.141 1 93.31 33 ASN B N 1
ATOM 810 C CA . ASN B 1 33 ? -13.398 7.281 5.742 1 93.31 33 ASN B CA 1
ATOM 811 C C . ASN B 1 33 ? -14.266 7.977 4.691 1 93.31 33 ASN B C 1
ATOM 813 O O . ASN B 1 33 ? -15.492 7.969 4.789 1 93.31 33 ASN B O 1
ATOM 817 N N . ASP B 1 34 ? -13.57 8.5 3.701 1 90.62 34 ASP B N 1
ATOM 818 C CA . ASP B 1 34 ? -14.266 9.242 2.65 1 90.62 34 ASP B CA 1
ATOM 819 C C . ASP B 1 34 ? -15.008 8.289 1.715 1 90.62 34 ASP B C 1
ATOM 821 O O . ASP B 1 34 ? -16.156 8.555 1.343 1 90.62 34 ASP B O 1
ATOM 825 N N . ARG B 1 35 ? -14.422 7.199 1.342 1 90.75 35 ARG B N 1
ATOM 826 C CA . ARG B 1 35 ? -14.977 6.262 0.375 1 90.75 35 ARG B CA 1
ATOM 827 C C . ARG B 1 35 ? -15.688 5.109 1.078 1 90.75 35 ARG B C 1
ATOM 829 O O . ARG B 1 35 ? -16.219 4.203 0.425 1 90.75 35 ARG B O 1
ATOM 836 N N . GLN B 1 36 ? -15.688 5.109 2.412 1 90.81 36 GLN B N 1
ATOM 837 C CA . GLN B 1 36 ? -16.297 4.027 3.184 1 90.81 36 GLN B CA 1
ATOM 838 C C . GLN B 1 36 ? -15.68 2.68 2.807 1 90.81 36 GL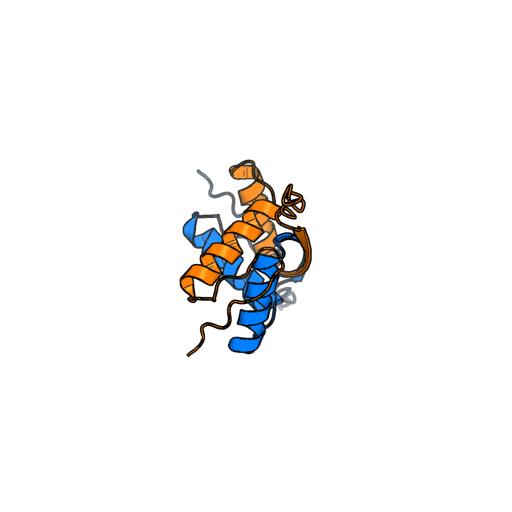N B C 1
ATOM 840 O O . GLN B 1 36 ? -16.406 1.722 2.527 1 90.81 36 GLN B O 1
ATOM 845 N N . SER B 1 37 ? -14.438 2.715 2.686 1 94.56 37 SER B N 1
ATOM 846 C CA . SER B 1 37 ? -13.68 1.511 2.369 1 94.56 37 SER B CA 1
ATOM 847 C C . SER B 1 37 ? -12.867 1.039 3.57 1 94.56 37 SER B C 1
ATOM 849 O O . SER B 1 37 ? -13.094 1.484 4.695 1 94.56 37 SER B O 1
ATOM 851 N N . THR B 1 38 ? -12.031 0.056 3.385 1 95.25 38 THR B N 1
ATOM 852 C CA . THR B 1 38 ? -11.172 -0.427 4.457 1 95.25 38 THR B CA 1
ATOM 853 C C . THR B 1 38 ? -9.695 -0.256 4.086 1 95.25 38 THR B C 1
ATOM 855 O O . THR B 1 38 ? -9.359 -0.177 2.904 1 95.25 38 THR B O 1
ATOM 858 N N . VAL B 1 39 ? -8.914 -0.189 5.07 1 94.81 39 VAL B N 1
ATOM 859 C CA . VAL B 1 39 ? -7.477 -0.065 4.871 1 94.81 39 VAL B CA 1
ATOM 860 C C . VAL B 1 39 ? -6.969 -1.23 4.027 1 94.81 39 VAL B C 1
ATOM 862 O O . VAL B 1 39 ? -6.199 -1.031 3.082 1 94.81 39 VAL B O 1
ATOM 865 N N . THR B 1 40 ? -7.527 -2.365 4.371 1 95.38 40 THR B N 1
ATOM 866 C CA . THR B 1 40 ? -7.133 -3.584 3.674 1 95.38 40 THR B CA 1
ATOM 867 C C . THR B 1 40 ? -7.465 -3.49 2.188 1 95.38 40 THR B C 1
ATOM 869 O O . THR B 1 40 ? -6.633 -3.82 1.339 1 95.38 40 THR B O 1
ATOM 872 N N . ASN B 1 41 ? -8.609 -2.998 1.824 1 94.19 41 ASN B N 1
ATOM 873 C CA . ASN B 1 41 ? -9.039 -2.867 0.436 1 94.19 41 ASN B CA 1
ATOM 874 C C . ASN B 1 41 ? -8.234 -1.806 -0.304 1 94.19 41 ASN B C 1
ATOM 876 O O . ASN B 1 41 ? -7.781 -2.033 -1.429 1 94.19 41 ASN B O 1
ATOM 880 N N . VAL B 1 42 ? -7.988 -0.716 0.371 1 95.19 42 VAL B N 1
ATOM 881 C CA . VAL B 1 42 ? -7.277 0.394 -0.258 1 95.19 42 VAL B CA 1
ATOM 882 C C . VAL B 1 42 ? -5.828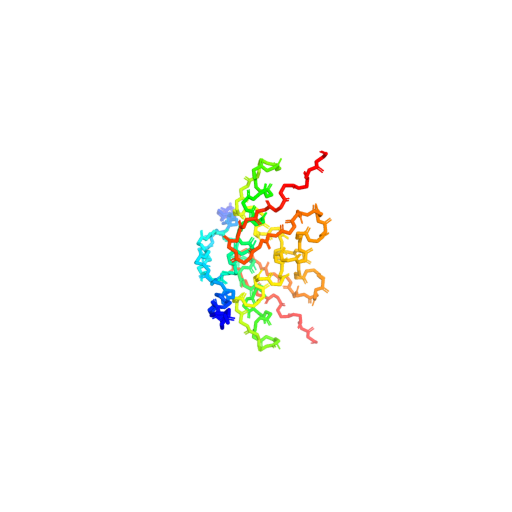 -0.002 -0.527 1 95.19 42 VAL B C 1
ATOM 884 O O . VAL B 1 42 ? -5.309 0.234 -1.619 1 95.19 42 VAL B O 1
ATOM 887 N N . VAL B 1 43 ? -5.203 -0.607 0.474 1 95.75 43 VAL B N 1
ATOM 888 C CA . VAL B 1 43 ? -3.811 -1.021 0.332 1 95.75 43 VAL B CA 1
ATOM 889 C C . VAL B 1 43 ? -3.689 -2.047 -0.793 1 95.75 43 VAL B C 1
ATOM 891 O O . VAL B 1 43 ? -2.801 -1.943 -1.642 1 95.75 43 VAL B O 1
ATOM 894 N N . ASP B 1 44 ? -4.617 -2.955 -0.869 1 94.12 44 ASP B N 1
ATOM 895 C CA . ASP B 1 44 ? -4.605 -3.996 -1.892 1 94.12 44 ASP B CA 1
ATOM 896 C C . ASP B 1 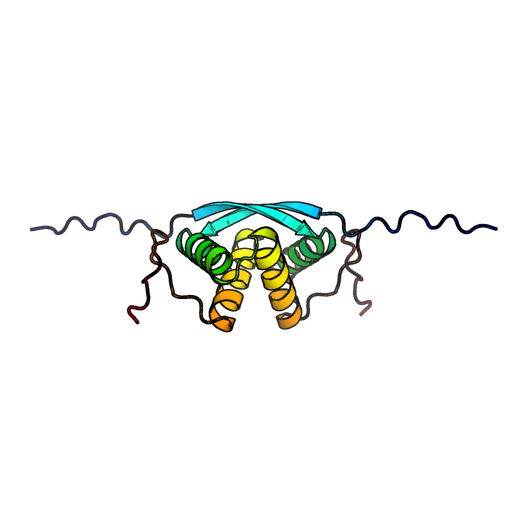44 ? -4.73 -3.395 -3.289 1 94.12 44 ASP B C 1
ATOM 898 O O . ASP B 1 44 ? -3.959 -3.732 -4.188 1 94.12 44 ASP B O 1
ATOM 902 N N . VAL B 1 45 ? -5.676 -2.5 -3.457 1 93.94 45 VAL B N 1
ATOM 903 C CA . VAL B 1 45 ? -5.918 -1.872 -4.754 1 93.94 45 VAL B CA 1
ATOM 904 C C . VAL B 1 45 ? -4.727 -0.995 -5.129 1 93.94 45 VAL B C 1
ATOM 906 O O . VAL B 1 45 ? -4.285 -0.996 -6.281 1 93.94 45 VAL B O 1
ATOM 909 N N . ALA B 1 46 ? -4.258 -0.279 -4.164 1 96.69 46 ALA B N 1
ATOM 910 C CA . ALA B 1 46 ? -3.115 0.603 -4.398 1 96.69 46 ALA B CA 1
ATOM 911 C C . ALA B 1 46 ? -1.912 -0.182 -4.914 1 96.69 46 ALA B C 1
ATOM 913 O O . ALA B 1 46 ? -1.268 0.223 -5.883 1 96.69 46 ALA B O 1
ATOM 914 N N . LEU B 1 47 ? -1.598 -1.325 -4.266 1 96.38 47 LEU B N 1
ATOM 915 C CA . LEU B 1 47 ? -0.469 -2.162 -4.66 1 96.38 47 LEU B CA 1
ATOM 916 C C . LEU B 1 47 ? -0.698 -2.775 -6.035 1 96.38 47 LEU B C 1
ATOM 918 O O . LEU B 1 47 ? 0.217 -2.818 -6.859 1 96.38 47 LEU B O 1
ATOM 922 N N . GLN B 1 48 ? -1.938 -3.197 -6.301 1 94.62 48 GLN B N 1
ATOM 923 C CA . GLN B 1 48 ? -2.266 -3.793 -7.59 1 94.62 48 GLN B CA 1
ATOM 924 C C . GLN B 1 48 ? -2.057 -2.797 -8.727 1 94.62 48 GLN B C 1
ATOM 926 O O . GLN B 1 48 ? -1.47 -3.133 -9.758 1 94.62 48 GLN B O 1
ATOM 931 N N . GLU B 1 49 ? -2.512 -1.637 -8.531 1 94.81 49 GLU B N 1
ATOM 932 C CA . GLU B 1 49 ? -2.342 -0.599 -9.539 1 94.81 49 GLU B CA 1
ATOM 933 C C . GLU B 1 49 ? -0.866 -0.273 -9.758 1 94.81 49 GLU B C 1
ATOM 935 O O . GLU B 1 49 ? -0.436 -0.03 -10.883 1 94.81 49 GLU B O 1
ATOM 940 N N . PHE B 1 50 ? -0.228 -0.212 -8.617 1 94.56 50 PHE B N 1
ATOM 941 C CA . PHE B 1 50 ? 1.205 0.052 -8.664 1 94.56 50 PHE B CA 1
ATOM 942 C C . PHE B 1 50 ? 1.925 -1.013 -9.484 1 94.56 50 PHE B C 1
ATOM 944 O O . PHE B 1 50 ? 2.748 -0.692 -10.344 1 94.56 50 PHE B O 1
ATOM 951 N N . PHE B 1 51 ? 1.638 -2.316 -9.258 1 95.38 51 PHE B N 1
ATOM 952 C CA . PHE B 1 51 ? 2.252 -3.432 -9.969 1 95.38 51 PHE B CA 1
ATOM 953 C C . PHE B 1 51 ? 1.946 -3.354 -11.461 1 95.38 51 PHE B C 1
ATOM 955 O O . PHE B 1 51 ? 2.799 -3.672 -12.297 1 95.38 51 PHE B O 1
ATOM 962 N N . ASP B 1 52 ? 0.704 -2.93 -11.727 1 92.38 52 ASP B N 1
ATOM 963 C CA . ASP B 1 52 ? 0.294 -2.803 -13.125 1 92.38 52 ASP B CA 1
ATOM 964 C C . ASP B 1 52 ? 1.104 -1.725 -13.844 1 92.38 52 ASP B C 1
ATOM 966 O O . ASP B 1 52 ? 1.458 -1.881 -15.008 1 92.38 52 ASP B O 1
ATOM 970 N N . ARG B 1 53 ? 1.447 -0.735 -13.133 1 91.38 53 ARG B N 1
ATOM 971 C CA . ARG B 1 53 ? 2.213 0.368 -13.703 1 91.38 53 ARG B CA 1
ATOM 972 C C . ARG B 1 53 ? 3.662 -0.038 -13.945 1 91.38 53 ARG B C 1
ATOM 974 O O . ARG B 1 53 ? 4.277 0.394 -14.922 1 91.38 53 ARG B O 1
ATOM 981 N N . TYR B 1 54 ? 4.113 -0.878 -13.094 1 91.5 54 TYR B N 1
ATOM 982 C CA . TYR B 1 54 ? 5.512 -1.283 -13.188 1 91.5 54 TYR B CA 1
ATOM 983 C C . TYR B 1 54 ? 5.645 -2.621 -13.906 1 91.5 54 TYR B C 1
ATOM 985 O O . TYR B 1 54 ? 6.73 -3.203 -13.945 1 91.5 54 TYR B O 1
ATOM 993 N N . ARG B 1 55 ? 4.605 -3.201 -14.422 1 90.5 55 ARG B N 1
ATOM 994 C CA . ARG B 1 55 ? 4.59 -4.438 -15.195 1 90.5 55 ARG B CA 1
ATOM 995 C C . ARG B 1 55 ? 5.137 -5.602 -14.383 1 90.5 55 ARG B C 1
ATOM 997 O O . ARG B 1 55 ? 5.945 -6.391 -14.875 1 90.5 55 ARG B O 1
ATOM 1004 N N . VAL B 1 56 ? 4.68 -5.621 -13.086 1 93.5 56 VAL B N 1
ATOM 1005 C CA . VAL B 1 56 ? 5.035 -6.742 -12.227 1 93.5 56 VAL B CA 1
ATOM 1006 C C . VAL B 1 56 ? 4.246 -7.984 -12.633 1 93.5 56 VAL B C 1
ATOM 1008 O O . VAL B 1 56 ? 3.027 -7.918 -12.812 1 93.5 56 VAL B O 1
ATOM 1011 N N . PRO B 1 57 ? 4.938 -9.07 -12.773 1 92.5 57 PRO B N 1
ATOM 1012 C CA . PRO B 1 57 ? 4.246 -10.305 -13.164 1 92.5 57 PRO B CA 1
ATOM 1013 C C . PRO B 1 57 ? 3.164 -10.711 -12.164 1 92.5 57 PRO B C 1
ATOM 1015 O O . PRO B 1 57 ? 3.322 -10.516 -10.961 1 92.5 57 PRO B O 1
ATOM 1018 N N . PRO B 1 58 ? 2.088 -11.203 -12.727 1 89.69 58 PRO B N 1
ATOM 1019 C CA . PRO B 1 58 ? 1.012 -11.656 -11.844 1 89.69 58 PRO B CA 1
ATOM 1020 C C . PRO B 1 58 ? 1.403 -12.883 -11.016 1 89.69 58 PRO B C 1
ATOM 1022 O O . PRO B 1 58 ? 2.266 -13.664 -11.43 1 89.69 58 PRO B O 1
ATOM 1025 N N . ALA B 1 59 ? 0.801 -12.828 -9.789 1 91 59 ALA B N 1
ATOM 1026 C CA . ALA B 1 59 ? 1.011 -13.977 -8.922 1 91 59 ALA B CA 1
ATOM 1027 C C . ALA B 1 59 ? -0.262 -14.812 -8.797 1 91 59 ALA B C 1
ATOM 1029 O O . ALA B 1 59 ? -1.369 -14.297 -8.969 1 91 59 ALA B O 1
ATOM 1030 N N . ASP B 1 60 ? -0.113 -16.078 -8.539 1 87.81 60 ASP B N 1
ATOM 1031 C CA . ASP B 1 60 ? -1.271 -16.953 -8.352 1 87.81 60 ASP B CA 1
ATOM 1032 C C . ASP B 1 60 ? -1.823 -16.828 -6.934 1 87.81 60 ASP B C 1
ATOM 1034 O O . ASP B 1 60 ? -1.286 -16.078 -6.113 1 87.81 60 ASP B O 1
ATOM 1038 N N . LEU B 1 61 ? -2.863 -17.5 -6.668 1 83.25 61 LEU B N 1
ATOM 1039 C CA . LEU B 1 61 ? -3.562 -17.391 -5.391 1 83.25 61 LEU B CA 1
ATOM 1040 C C . LEU B 1 61 ? -2.643 -17.766 -4.234 1 83.25 61 LEU B C 1
ATOM 1042 O O . LEU B 1 61 ? -2.854 -17.344 -3.102 1 83.25 61 LEU B O 1
ATOM 1046 N N . ASP B 1 62 ? -1.623 -18.453 -4.637 1 82.25 62 ASP B N 1
ATOM 1047 C CA . ASP B 1 62 ? -0.694 -18.906 -3.609 1 82.25 62 ASP B CA 1
ATOM 1048 C C . ASP B 1 62 ? 0.514 -17.984 -3.504 1 82.25 62 ASP B C 1
ATOM 1050 O O . ASP B 1 62 ? 1.409 -18.203 -2.688 1 82.25 62 ASP B O 1
ATOM 1054 N N . GLY B 1 63 ? 0.446 -17 -4.312 1 83.56 63 GLY B N 1
ATOM 1055 C CA . GLY B 1 63 ? 1.553 -16.062 -4.281 1 83.56 63 GLY B CA 1
ATOM 1056 C C . GLY B 1 63 ? 2.734 -16.5 -5.129 1 83.56 63 GLY B C 1
ATOM 1057 O O . GLY B 1 63 ? 3.883 -16.188 -4.809 1 83.56 63 GLY B O 1
ATOM 1058 N N . ARG B 1 64 ? 2.473 -17.328 -6.035 1 86.19 64 ARG B N 1
ATOM 1059 C CA . ARG B 1 64 ? 3.541 -17.75 -6.93 1 86.19 64 ARG B CA 1
ATOM 1060 C C . ARG B 1 64 ? 3.586 -16.891 -8.18 1 86.19 64 ARG B C 1
ATOM 1062 O O . ARG B 1 64 ? 2.557 -16.641 -8.82 1 86.19 64 ARG B O 1
ATOM 1069 N N . ILE B 1 65 ? 4.848 -16.266 -8.359 1 88.31 65 ILE B N 1
ATOM 1070 C CA . ILE B 1 65 ? 5.035 -15.391 -9.516 1 88.31 65 ILE B CA 1
ATOM 1071 C C . ILE B 1 65 ? 5.262 -16.234 -10.766 1 88.31 65 ILE B C 1
ATOM 1073 O O . ILE B 1 65 ? 6.086 -17.141 -10.766 1 88.31 65 ILE B O 1
ATOM 1077 N N . ALA B 1 66 ? 4.363 -16.078 -11.695 1 73.38 66 ALA B N 1
ATOM 1078 C CA . ALA B 1 66 ? 4.598 -16.766 -12.961 1 73.38 66 ALA B CA 1
ATOM 1079 C C . ALA B 1 66 ? 5.84 -16.219 -13.656 1 73.38 66 ALA B C 1
ATOM 1081 O O . ALA B 1 66 ? 6.004 -14.992 -13.773 1 73.38 66 ALA B O 1
ATOM 1082 N N . GLU B 1 67 ? 7.023 -16.688 -13.211 1 60.66 67 GLU B N 1
ATOM 1083 C CA . GLU B 1 67 ? 8.227 -16.266 -13.922 1 60.66 67 GLU B CA 1
ATOM 1084 C C . GLU B 1 67 ? 7.941 -16.094 -15.414 1 60.66 67 GLU B C 1
ATOM 1086 O O . GLU B 1 67 ? 7.293 -16.938 -16.031 1 60.66 67 GLU B O 1
ATOM 1091 N N . GLN B 1 68 ? 7.551 -14.922 -15.812 1 51.78 68 GLN B N 1
ATOM 1092 C CA . GLN B 1 68 ? 7.539 -14.836 -17.266 1 51.78 68 GLN B CA 1
ATOM 1093 C C . GLN B 1 68 ? 8.789 -15.477 -17.859 1 51.78 68 GLN B C 1
ATOM 1095 O O . GLN B 1 68 ? 9.898 -15.266 -17.375 1 51.78 68 GLN B O 1
ATOM 1100 N N . GLU B 1 69 ? 8.695 -16.766 -18.156 1 45.22 69 GLU B N 1
ATOM 1101 C CA . GLU B 1 69 ? 9.688 -17.297 -19.078 1 45.22 69 GLU B CA 1
ATOM 1102 C C . GLU B 1 69 ? 10.18 -16.234 -20.047 1 45.22 69 GLU B C 1
ATOM 1104 O O . GLU B 1 69 ? 9.383 -15.586 -20.719 1 45.22 69 GLU B O 1
ATOM 1109 N N . SER B 1 70 ? 11.289 -15.484 -19.75 1 37.28 70 SER B N 1
ATOM 1110 C CA . SER B 1 70 ? 11.953 -15.062 -20.984 1 37.28 70 SER B CA 1
ATOM 1111 C C . SER B 1 70 ? 11.953 -16.188 -22.016 1 37.28 70 SER B C 1
ATOM 1113 O O . SER B 1 70 ? 12.164 -17.344 -21.688 1 37.28 70 SER B O 1
#

Secondary structure (DSSP, 8-state):
------------EEEEEEEEEHHHHHHHHHHHHHHT--HHHHHHHHHHHHHHHTTPPPB-TT--B-----/------------EEEEEEEEEHHHHHHHHHHHHHHT--HHHHHHHHHHHHHHHTTPPPB-TT--B-----

Foldseek 3Di:
DPPPPPPPPPQDDDDDDDDDDPVVVVVLVVVCVVVVHDSVVVVVVVVVVVCVVVVQADADSVRHGPPPPD/DPPPPPPPPPQDDDDDDDDDDPVVVVVLVVVCVVVVHDSVVVVVVVVVVVCVVVVQADADSVRHGPPPPD